Protein AF-A0A7C9DEI8-F1 (afdb_monomer)

Radius of gyration: 15.98 Å; Cα contacts (8 Å, |Δi|>4): 238; chains: 1; bounding box: 43×36×34 Å

Secondary structure (DSSP, 8-state):
--HHHHHHHHHHHHHTT----TTEEEEEEEE-TT--PPTTEEEEEETTEEE-EEEEEEESSP-SGGGEEEEEE---HHHHHHHTT--SEEEEPS-SSS-HHHHTTT--TTT-EEEEE--GGGTTT-HHHHHHHH--

Nearest PDB structures (foldseek):
  7w82-assembly1_A  TM=8.841E-01  e=2.804E-07  Zea mays
  7w84-assembly1_A  TM=8.803E-01  e=2.635E-07  Zea mays
  7w88-assembly1_A  TM=8.583E-01  e=2.184E-07  Zea mays
  8xme-assembly1_M  TM=7.821E-01  e=5.238E-07  Arabidopsis thaliana
  7eu1-assembly1_M  TM=8.486E-01  e=1.337E-06  Arabidopsis thaliana

Solvent-accessible surface area (backbone atoms only — not comparable to full-atom values): 7718 Å² total; per-residue (Å²): 122,66,69,66,50,53,55,52,49,53,51,50,35,49,74,67,39,48,71,87,60,73,68,53,47,75,21,40,40,35,68,36,88,79,62,74,48,47,75,67,31,29,36,37,30,38,85,94,42,70,44,70,46,68,29,40,38,35,40,82,88,51,93,49,83,69,18,55,42,82,34,32,28,42,79,55,73,74,52,54,75,72,51,63,87,64,57,36,36,32,29,39,28,73,42,70,99,63,51,68,45,45,59,31,67,65,39,61,68,87,70,40,56,31,42,38,30,56,48,70,74,49,79,80,80,31,64,69,62,55,53,54,40,76,78,95

pLDDT: mean 71.85, std 16.04, range [32.34, 91.62]

Sequence (136 aa):
HRLSMIAKDEFKYLKAGKLPVADSFYVMGTADPTHTLNPGEVCVILEHGQISGPVLVYRNPGIHPGDIHVVKATYVKALEDMVGNSKYAIFFPAKGPRSIADEIAGGDYDGDMYWVSKNAEQGYGCGCRFLACLYG

Structure (mmCIF, N/CA/C/O backbone):
data_AF-A0A7C9DEI8-F1
#
_entry.id   AF-A0A7C9DEI8-F1
#
loop_
_atom_site.group_PDB
_atom_site.id
_atom_site.type_symbol
_atom_site.label_atom_id
_atom_site.label_alt_id
_atom_site.label_comp_id
_atom_site.label_asym_id
_atom_site.label_entity_id
_atom_site.label_seq_id
_atom_site.pdbx_PDB_ins_code
_atom_site.Cartn_x
_atom_site.Cartn_y
_atom_site.Cartn_z
_atom_site.occupancy
_atom_site.B_iso_or_equiv
_atom_site.auth_seq_id
_atom_site.auth_comp_id
_atom_site.auth_asym_id
_atom_site.auth_atom_id
_atom_site.pdbx_PDB_model_num
ATOM 1 N N . HIS A 1 1 ? 22.021 -21.796 21.080 1.00 58.44 1 HIS A N 1
ATOM 2 C CA . HIS A 1 1 ? 22.547 -21.992 19.709 1.00 58.44 1 HIS A CA 1
ATOM 3 C C . HIS A 1 1 ? 21.688 -21.351 18.604 1.00 58.44 1 HIS A C 1
ATOM 5 O O . HIS A 1 1 ? 22.256 -20.902 17.623 1.00 58.44 1 HIS A O 1
ATOM 11 N N . ARG A 1 2 ? 20.346 -21.277 18.721 1.00 55.12 2 ARG A N 1
ATOM 12 C CA . ARG A 1 2 ? 19.476 -20.648 17.696 1.00 55.12 2 ARG A CA 1
ATOM 13 C C . ARG A 1 2 ? 19.438 -19.112 17.735 1.00 55.12 2 ARG A C 1
ATOM 15 O O . ARG A 1 2 ? 19.501 -18.485 16.688 1.00 55.12 2 ARG A O 1
ATOM 22 N N . LEU A 1 3 ? 19.434 -18.513 18.928 1.00 54.66 3 LEU A N 1
ATOM 23 C CA . LEU A 1 3 ? 19.406 -17.049 19.104 1.00 54.66 3 LEU A CA 1
ATOM 24 C C . LEU A 1 3 ? 20.626 -16.341 18.489 1.00 54.66 3 LEU A C 1
ATOM 26 O O . LEU A 1 3 ? 20.498 -15.281 17.891 1.00 54.66 3 LEU A O 1
ATOM 30 N N . SER A 1 4 ? 21.805 -16.963 18.561 1.00 63.84 4 SER A N 1
ATOM 31 C CA . SER A 1 4 ? 23.026 -16.432 17.949 1.00 63.84 4 SER A CA 1
ATOM 32 C C . SER A 1 4 ? 23.052 -16.554 16.423 1.00 63.84 4 SER A C 1
ATOM 34 O O . SER A 1 4 ? 23.848 -15.867 15.791 1.00 63.84 4 SER A O 1
ATOM 36 N N . MET A 1 5 ? 22.218 -17.414 15.823 1.00 61.62 5 MET A N 1
ATOM 37 C CA . MET A 1 5 ? 22.049 -17.473 14.366 1.00 61.62 5 MET A CA 1
ATOM 38 C C . MET A 1 5 ? 21.119 -16.358 13.887 1.00 61.62 5 MET A C 1
ATOM 40 O O . MET A 1 5 ? 21.499 -15.636 12.976 1.00 61.62 5 MET A O 1
ATOM 44 N N . ILE A 1 6 ? 19.996 -16.131 14.583 1.00 64.81 6 ILE A N 1
ATOM 45 C CA . ILE A 1 6 ? 19.065 -15.025 14.291 1.00 64.81 6 ILE A CA 1
ATOM 46 C C . ILE A 1 6 ? 19.796 -13.679 14.357 1.00 64.81 6 ILE A C 1
ATOM 48 O O . ILE A 1 6 ? 19.791 -12.937 13.384 1.00 64.81 6 ILE A O 1
ATOM 52 N N . ALA A 1 7 ? 20.536 -13.418 15.440 1.00 64.88 7 ALA A N 1
ATOM 53 C CA . ALA A 1 7 ? 21.298 -12.177 15.586 1.00 64.88 7 ALA A CA 1
ATOM 54 C C . ALA A 1 7 ? 22.397 -12.015 14.517 1.00 64.88 7 ALA A C 1
ATOM 56 O O . ALA A 1 7 ? 22.675 -10.906 14.067 1.00 64.88 7 ALA A O 1
ATOM 57 N N . LYS A 1 8 ? 23.037 -13.112 14.082 1.00 66.12 8 LYS A N 1
ATOM 58 C CA . LYS A 1 8 ? 24.031 -13.070 12.995 1.00 66.12 8 LYS A CA 1
ATOM 59 C C . LYS A 1 8 ? 23.388 -12.770 11.649 1.00 66.12 8 LYS A C 1
ATOM 61 O O . LYS A 1 8 ? 24.002 -12.070 10.850 1.00 66.12 8 LYS A O 1
ATOM 66 N N . ASP A 1 9 ? 22.199 -13.298 11.393 1.00 62.75 9 ASP A N 1
ATOM 67 C CA . ASP A 1 9 ? 21.481 -13.051 10.150 1.00 62.75 9 ASP A CA 1
ATOM 68 C C . ASP A 1 9 ? 20.903 -11.633 10.127 1.00 62.75 9 ASP A C 1
ATOM 70 O O . ASP A 1 9 ? 21.152 -10.920 9.159 1.00 62.75 9 ASP A O 1
ATOM 74 N N . GLU A 1 10 ? 20.292 -11.150 11.213 1.00 58.69 10 GLU A N 1
ATOM 75 C CA . GLU A 1 10 ? 19.901 -9.737 11.365 1.00 58.69 10 GLU A CA 1
ATOM 76 C C . GLU A 1 10 ? 21.083 -8.796 11.119 1.00 58.69 10 GLU A C 1
ATOM 78 O O . GLU A 1 10 ? 20.978 -7.841 10.353 1.00 58.69 10 GLU A O 1
ATOM 83 N N . PHE A 1 11 ? 22.254 -9.103 11.680 1.00 59.12 11 PHE A N 1
ATOM 84 C CA . PHE A 1 11 ? 23.448 -8.287 11.480 1.00 59.12 11 PH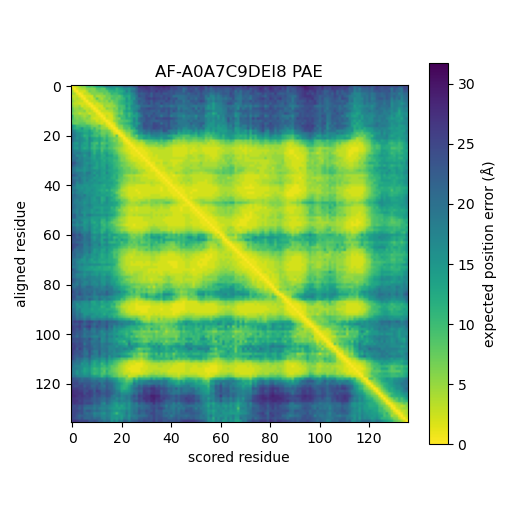E A CA 1
ATOM 85 C C . PHE A 1 11 ? 23.975 -8.323 10.037 1.00 59.12 11 PHE A C 1
ATOM 87 O O . PHE A 1 11 ? 24.551 -7.340 9.572 1.00 59.12 11 PHE A O 1
ATOM 94 N N . LYS A 1 12 ? 23.774 -9.425 9.299 1.00 58.97 12 LYS A N 1
ATOM 95 C CA . LYS A 1 12 ? 24.057 -9.475 7.853 1.00 58.97 12 LYS A CA 1
ATOM 96 C C . LYS A 1 12 ? 23.085 -8.600 7.065 1.00 58.97 12 LYS A C 1
ATOM 98 O O . LYS A 1 12 ? 23.535 -7.903 6.162 1.00 58.97 12 LYS A O 1
ATOM 103 N N . TYR A 1 13 ? 21.794 -8.609 7.405 1.00 54.78 13 TYR A N 1
ATOM 104 C CA . TYR A 1 13 ? 20.792 -7.746 6.770 1.00 54.78 13 TYR A CA 1
ATOM 105 C C . TYR A 1 13 ? 21.091 -6.265 7.023 1.00 54.78 13 TYR A C 1
ATOM 107 O O . TYR A 1 13 ? 21.139 -5.491 6.071 1.00 54.78 13 TYR A O 1
ATOM 115 N N . LEU A 1 14 ? 21.434 -5.901 8.262 1.00 56.62 14 LEU A N 1
ATOM 116 C CA . LEU A 1 14 ? 21.863 -4.545 8.618 1.00 56.62 14 LEU A CA 1
ATOM 117 C C . LEU A 1 14 ? 23.121 -4.114 7.852 1.00 56.62 14 LEU A C 1
ATOM 119 O O . LEU A 1 14 ? 23.175 -3.005 7.331 1.00 56.62 14 LEU A O 1
ATOM 123 N N . LYS A 1 15 ? 24.120 -4.999 7.728 1.00 53.91 15 LYS A N 1
ATOM 124 C CA . LYS A 1 15 ? 25.326 -4.742 6.919 1.00 53.91 15 LYS A CA 1
ATOM 125 C C . LYS A 1 15 ? 25.045 -4.594 5.424 1.00 53.91 15 LYS A C 1
ATOM 127 O O . LYS A 1 15 ? 25.845 -3.977 4.734 1.00 53.91 15 LYS A O 1
ATOM 132 N N . ALA A 1 16 ? 23.947 -5.165 4.940 1.00 55.62 16 ALA A N 1
ATOM 133 C CA . ALA A 1 16 ? 23.489 -5.058 3.560 1.00 55.62 16 ALA A CA 1
ATOM 134 C C . ALA A 1 16 ? 22.491 -3.900 3.350 1.00 55.62 16 ALA A C 1
ATOM 136 O O . ALA A 1 16 ? 21.764 -3.918 2.362 1.00 55.62 16 ALA A O 1
ATOM 137 N N . GLY A 1 17 ? 22.388 -2.955 4.298 1.00 48.00 17 GLY A N 1
ATOM 138 C CA . GLY A 1 17 ? 21.479 -1.801 4.214 1.00 48.00 17 GLY A CA 1
ATOM 139 C C . GLY A 1 17 ? 19.998 -2.130 4.447 1.00 48.00 17 GLY A C 1
ATOM 140 O O . GLY A 1 17 ? 19.145 -1.249 4.397 1.00 48.00 17 GLY A O 1
ATOM 141 N N . LYS A 1 18 ? 19.662 -3.391 4.744 1.00 53.56 18 LYS A N 1
ATOM 142 C CA . LYS A 1 18 ? 18.283 -3.856 4.930 1.00 53.56 18 LYS A CA 1
ATOM 143 C C . LYS A 1 18 ? 17.871 -3.667 6.384 1.00 53.56 18 LYS A C 1
ATOM 145 O O . LYS A 1 18 ? 18.085 -4.546 7.221 1.00 53.56 18 LYS A O 1
ATOM 150 N N . LEU A 1 19 ? 17.295 -2.506 6.685 1.00 57.44 19 LEU A N 1
ATOM 151 C CA . LEU A 1 19 ? 16.743 -2.213 8.003 1.00 57.44 19 LEU A CA 1
ATOM 152 C C . LEU A 1 19 ? 15.390 -2.932 8.171 1.00 57.44 19 LEU A C 1
ATOM 154 O O . LEU A 1 19 ? 14.474 -2.673 7.388 1.00 57.44 19 LEU A O 1
ATOM 158 N N . PRO A 1 20 ? 15.225 -3.820 9.168 1.00 56.38 20 PRO A N 1
ATOM 159 C CA . PRO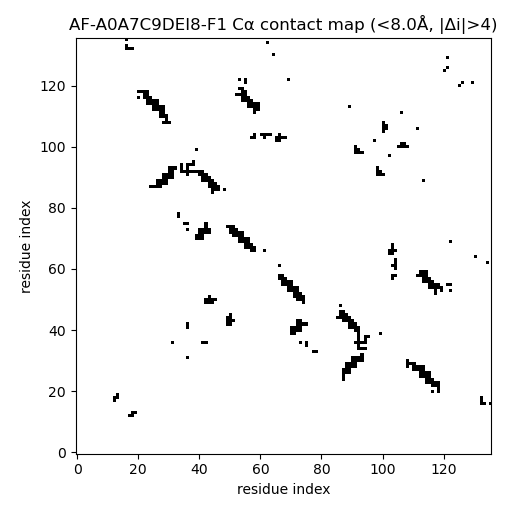 A 1 20 ? 13.926 -4.402 9.465 1.00 56.38 20 PRO A CA 1
ATOM 160 C C . PRO A 1 20 ? 13.013 -3.310 10.028 1.00 56.38 20 PRO A C 1
ATOM 162 O O . PRO A 1 20 ? 13.212 -2.806 11.132 1.00 56.38 20 PRO A O 1
ATOM 165 N N . VAL A 1 21 ? 12.017 -2.921 9.241 1.00 64.56 21 VAL A N 1
ATOM 166 C CA . VAL A 1 21 ? 11.010 -1.941 9.642 1.00 64.56 21 VAL A CA 1
ATOM 167 C C . VAL A 1 21 ? 9.820 -2.723 10.169 1.00 64.56 21 VAL A C 1
ATOM 169 O O . VAL A 1 21 ? 9.151 -3.428 9.408 1.00 64.56 21 VAL A O 1
ATOM 172 N N . ALA A 1 22 ? 9.585 -2.623 11.477 1.00 62.38 22 ALA A N 1
ATOM 173 C CA . ALA A 1 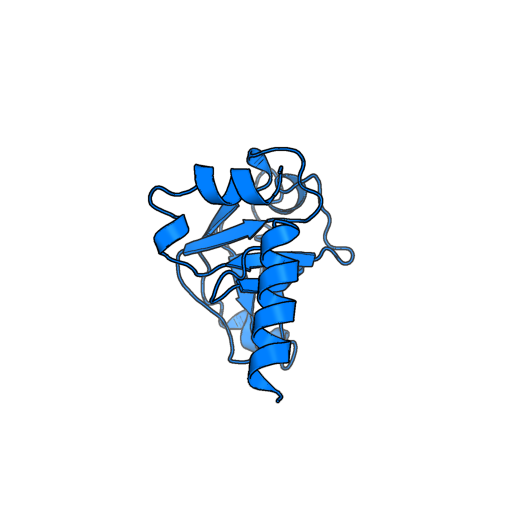22 ? 8.401 -3.197 12.101 1.00 62.38 22 ALA A CA 1
ATOM 174 C C . ALA A 1 22 ? 7.130 -2.655 11.422 1.00 62.38 22 ALA A C 1
ATOM 176 O O . ALA A 1 22 ? 7.095 -1.490 11.014 1.00 62.38 22 ALA A O 1
ATOM 177 N N . ASP A 1 23 ? 6.118 -3.517 11.293 1.00 74.62 23 ASP A N 1
ATOM 178 C CA . ASP A 1 23 ? 4.833 -3.237 10.638 1.00 74.62 23 ASP A CA 1
ATOM 179 C C . ASP A 1 23 ? 4.942 -2.802 9.168 1.00 74.62 23 ASP A C 1
ATOM 181 O O . ASP A 1 23 ? 4.220 -1.909 8.706 1.00 74.62 23 ASP A O 1
ATOM 185 N N . SER A 1 24 ? 5.842 -3.460 8.429 1.00 79.88 24 SER A N 1
ATOM 186 C CA . SER A 1 24 ? 5.938 -3.338 6.978 1.00 79.88 24 SER A CA 1
ATOM 187 C C . SER A 1 24 ? 5.648 -4.645 6.243 1.00 79.88 24 SER A C 1
ATOM 189 O O . SER A 1 24 ? 5.971 -5.734 6.720 1.00 79.88 24 SER A O 1
ATOM 191 N N . PHE A 1 25 ? 5.015 -4.534 5.077 1.00 85.12 25 PHE A N 1
ATOM 192 C CA . PHE A 1 25 ? 4.484 -5.657 4.311 1.00 85.12 25 PHE A CA 1
ATOM 193 C C . PHE A 1 25 ? 4.703 -5.429 2.820 1.00 85.12 25 PHE A C 1
ATOM 195 O O . PHE A 1 25 ? 4.601 -4.304 2.345 1.00 85.12 25 PHE A O 1
ATOM 202 N N . TYR A 1 26 ? 4.954 -6.503 2.076 1.00 86.12 26 TYR A N 1
ATOM 203 C CA . TYR A 1 26 ? 4.826 -6.480 0.622 1.00 86.12 26 TYR A CA 1
ATOM 204 C C . TYR A 1 26 ? 3.424 -6.949 0.251 1.00 86.12 26 TYR A C 1
ATOM 206 O O . TYR A 1 26 ? 2.986 -8.008 0.700 1.00 86.12 26 TYR A O 1
ATOM 214 N N . VAL A 1 27 ? 2.726 -6.150 -0.545 1.00 88.56 27 VAL A N 1
ATOM 215 C CA . VAL A 1 27 ? 1.352 -6.401 -0.984 1.00 88.56 27 VAL A CA 1
ATOM 216 C C . VAL A 1 27 ? 1.249 -6.202 -2.489 1.00 88.56 27 VAL A C 1
ATOM 218 O O . VAL A 1 27 ? 1.959 -5.377 -3.061 1.00 88.56 27 VAL A O 1
ATOM 221 N N . MET A 1 28 ? 0.372 -6.964 -3.133 1.00 89.38 28 MET A N 1
ATOM 222 C CA . MET A 1 28 ? 0.139 -6.840 -4.570 1.00 89.38 28 MET A CA 1
ATOM 223 C C . MET A 1 28 ? -0.763 -5.640 -4.854 1.00 89.38 28 MET A C 1
ATOM 225 O O . MET A 1 28 ? -1.802 -5.478 -4.207 1.00 89.38 28 MET A O 1
ATOM 229 N N . GLY A 1 29 ? -0.360 -4.794 -5.795 1.00 88.50 29 GLY A N 1
ATOM 230 C CA . GLY A 1 29 ? -1.126 -3.631 -6.212 1.00 88.50 29 GLY A CA 1
ATOM 231 C C . GLY A 1 29 ? -2.181 -3.971 -7.246 1.00 88.50 29 GLY A C 1
ATOM 232 O O . GLY A 1 29 ? -1.936 -4.705 -8.197 1.00 88.50 29 GLY A O 1
ATOM 233 N N . THR A 1 30 ? -3.367 -3.406 -7.074 1.00 87.50 30 THR A N 1
ATOM 234 C CA . THR A 1 30 ? -4.444 -3.505 -8.054 1.00 87.50 30 THR A CA 1
ATOM 235 C C . THR A 1 30 ? -5.301 -2.241 -8.038 1.00 87.50 30 THR A C 1
ATOM 237 O O . THR A 1 30 ? -5.238 -1.437 -7.104 1.00 87.50 30 THR A O 1
ATOM 240 N N . ALA A 1 31 ? -6.095 -2.032 -9.082 1.00 86.94 31 ALA A N 1
ATOM 241 C CA . ALA A 1 31 ? -7.051 -0.933 -9.123 1.00 86.94 31 ALA A CA 1
ATOM 242 C C . ALA A 1 31 ? -8.281 -1.266 -8.265 1.00 86.94 31 ALA A C 1
ATOM 244 O O . ALA A 1 31 ? -8.711 -2.414 -8.216 1.00 86.94 31 ALA A O 1
ATOM 245 N N . ASP A 1 32 ? -8.875 -0.265 -7.614 1.00 87.12 32 ASP A N 1
ATOM 246 C CA . ASP A 1 32 ? -10.147 -0.406 -6.902 1.00 87.12 32 ASP A CA 1
ATOM 247 C C . ASP A 1 32 ? -11.313 -0.662 -7.878 1.00 87.12 32 ASP A C 1
ATOM 249 O O . ASP A 1 32 ? -11.728 0.273 -8.573 1.00 87.12 32 ASP A O 1
ATOM 253 N N . PRO A 1 33 ? -11.901 -1.877 -7.908 1.00 85.06 33 PRO A N 1
ATOM 254 C CA . PRO A 1 33 ? -13.051 -2.180 -8.760 1.00 85.06 33 PRO A CA 1
ATOM 255 C C . PRO A 1 33 ? -14.342 -1.493 -8.297 1.00 85.06 33 PRO A C 1
ATOM 257 O O . PRO A 1 33 ? -15.297 -1.388 -9.063 1.00 85.06 33 PRO A O 1
ATOM 260 N N . THR A 1 34 ? -14.412 -1.046 -7.040 1.00 85.31 34 THR A N 1
ATOM 261 C CA . THR A 1 34 ? -15.628 -0.444 -6.474 1.00 85.31 34 THR A CA 1
ATOM 262 C C . THR A 1 34 ? -15.754 1.037 -6.810 1.00 85.31 34 THR A C 1
ATOM 264 O O . THR A 1 34 ? -16.825 1.618 -6.631 1.00 85.31 34 THR A O 1
ATOM 267 N N . HIS A 1 35 ? -14.670 1.655 -7.291 1.00 84.44 35 HIS A N 1
ATOM 268 C CA . HIS A 1 35 ? -14.564 3.094 -7.520 1.00 84.44 35 HIS A CA 1
ATOM 269 C C . HIS A 1 35 ? -15.016 3.920 -6.301 1.00 84.44 35 HIS A C 1
ATOM 271 O O . HIS A 1 35 ? -15.618 4.990 -6.449 1.00 84.44 35 HIS A O 1
ATOM 277 N N . THR A 1 36 ? -14.756 3.446 -5.084 1.00 86.81 36 THR A N 1
ATOM 278 C CA . THR A 1 36 ? -15.145 4.148 -3.851 1.00 86.81 36 THR A CA 1
ATOM 279 C C . THR A 1 36 ? -14.020 5.018 -3.314 1.00 86.81 36 THR A C 1
ATOM 281 O O . THR A 1 36 ? -14.303 6.084 -2.765 1.00 86.81 36 THR A O 1
ATOM 284 N N . LEU A 1 37 ? -12.764 4.630 -3.544 1.00 88.25 37 LEU A N 1
ATOM 285 C CA . LEU A 1 37 ? -11.597 5.364 -3.062 1.00 88.25 37 LEU A CA 1
ATOM 286 C C . LEU A 1 37 ? -11.444 6.726 -3.758 1.00 88.25 37 LEU A C 1
ATOM 288 O O . LEU A 1 37 ? -11.672 6.864 -4.966 1.00 88.25 37 LEU A O 1
ATOM 292 N N . ASN A 1 38 ? -11.056 7.742 -2.985 1.00 88.12 38 ASN A N 1
ATOM 293 C CA . ASN A 1 38 ? -10.740 9.080 -3.487 1.00 88.12 38 ASN A CA 1
ATOM 294 C C . ASN A 1 38 ? -9.240 9.216 -3.802 1.00 88.12 38 ASN A C 1
ATOM 296 O O . ASN A 1 38 ? -8.436 8.430 -3.299 1.00 88.12 38 ASN A O 1
ATOM 300 N N . PRO A 1 39 ? -8.827 10.230 -4.587 1.00 84.75 39 PRO A N 1
ATOM 301 C CA . PRO A 1 39 ? -7.409 10.514 -4.793 1.00 84.75 39 PRO A CA 1
ATOM 302 C C . PRO A 1 39 ? -6.663 10.681 -3.458 1.00 84.75 39 PRO A C 1
ATOM 304 O O . PRO A 1 39 ? -7.104 11.430 -2.586 1.00 84.75 39 PRO A O 1
ATOM 307 N N . GLY A 1 40 ? -5.539 9.976 -3.297 1.00 83.88 40 GLY A N 1
ATOM 308 C CA . GLY A 1 40 ? -4.745 9.953 -2.057 1.00 83.88 40 GLY A CA 1
ATOM 309 C C . GLY A 1 40 ? -5.225 8.959 -0.988 1.00 83.88 40 GLY A C 1
ATOM 310 O O . GLY A 1 40 ? -4.566 8.812 0.047 1.00 83.88 40 GLY A O 1
ATOM 311 N N . GLU A 1 41 ? -6.333 8.254 -1.230 1.00 89.81 41 GLU A N 1
ATOM 312 C CA . GLU A 1 41 ? -6.813 7.156 -0.390 1.00 89.81 41 GLU A CA 1
ATOM 313 C C . GLU A 1 41 ? -6.537 5.807 -1.056 1.00 89.81 41 GLU A C 1
ATOM 315 O O . GLU A 1 41 ? -6.741 5.639 -2.255 1.00 89.81 41 GLU A O 1
ATOM 320 N N . VAL A 1 42 ? -6.101 4.835 -0.262 1.00 91.50 42 VAL A N 1
ATOM 321 C CA . VAL A 1 42 ? -5.869 3.448 -0.683 1.00 91.50 42 VAL A CA 1
ATOM 322 C C . VAL A 1 42 ? -6.612 2.505 0.253 1.00 91.50 42 VAL A C 1
ATOM 324 O O . VAL A 1 42 ? -6.833 2.836 1.416 1.00 91.50 42 VAL A O 1
ATOM 327 N N . CYS A 1 43 ? -6.971 1.313 -0.207 1.00 91.62 43 CYS A N 1
ATOM 328 C CA . CYS A 1 43 ? -7.428 0.247 0.684 1.00 91.62 43 CYS A CA 1
ATOM 329 C C . CYS A 1 43 ? -6.335 -0.813 0.769 1.00 91.62 43 CYS A C 1
ATOM 331 O O . CYS A 1 43 ? -5.920 -1.349 -0.251 1.00 91.62 43 CYS A O 1
ATOM 333 N N . VAL A 1 44 ? -5.843 -1.108 1.971 1.00 90.88 44 VAL A N 1
ATOM 334 C CA . VAL A 1 44 ? -4.802 -2.123 2.178 1.00 90.88 44 VAL A CA 1
ATOM 335 C C . VAL A 1 44 ? -5.394 -3.262 2.989 1.00 90.88 44 VAL A C 1
ATOM 337 O O . VAL A 1 44 ? -5.866 -3.046 4.106 1.00 90.88 44 VAL A O 1
ATOM 340 N N . ILE A 1 45 ? -5.338 -4.467 2.431 1.00 89.81 45 ILE A N 1
ATOM 341 C CA . ILE A 1 45 ? -5.864 -5.699 3.015 1.00 89.81 45 ILE A CA 1
ATOM 342 C C . ILE A 1 45 ? -4.690 -6.597 3.390 1.00 89.81 45 ILE A C 1
ATOM 344 O O . ILE A 1 45 ? -3.933 -7.058 2.534 1.00 89.81 45 ILE A O 1
ATOM 348 N N . LEU A 1 46 ? -4.538 -6.846 4.686 1.00 88.19 46 LEU A N 1
ATOM 349 C CA . LEU A 1 46 ? -3.538 -7.753 5.242 1.00 88.19 46 LEU A CA 1
ATOM 350 C C . LEU A 1 46 ? -4.204 -9.056 5.697 1.00 88.19 46 LEU A C 1
ATOM 352 O O . LEU A 1 46 ? -5.407 -9.253 5.550 1.00 88.19 46 LEU A O 1
ATOM 356 N N . GLU A 1 47 ? -3.418 -9.957 6.285 1.00 81.62 47 GLU A N 1
ATOM 357 C CA . GLU A 1 47 ? -3.915 -11.242 6.785 1.00 81.62 47 GLU A CA 1
ATOM 358 C C . GLU A 1 47 ? -5.073 -11.120 7.791 1.00 81.62 47 GLU A C 1
ATOM 360 O O . GLU A 1 47 ? -5.990 -11.938 7.767 1.00 81.62 47 GLU A O 1
ATOM 365 N N . HIS A 1 48 ? -5.036 -10.102 8.651 1.00 81.88 48 HIS A N 1
ATOM 366 C CA . HIS A 1 48 ? -6.023 -9.889 9.714 1.00 81.88 48 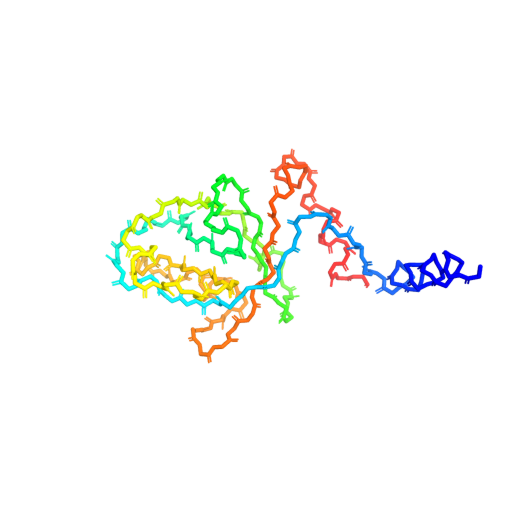HIS A CA 1
ATOM 367 C C . HIS A 1 48 ? -7.117 -8.882 9.319 1.00 81.88 48 HIS A C 1
ATOM 369 O O . HIS A 1 48 ? -7.831 -8.383 10.186 1.00 81.88 48 HIS A O 1
ATOM 375 N N . GLY A 1 49 ? -7.233 -8.567 8.025 1.00 85.94 49 GLY A N 1
ATOM 376 C CA . GLY A 1 49 ? -8.214 -7.629 7.486 1.00 85.94 49 GLY A CA 1
ATOM 377 C C . GLY A 1 49 ? -7.608 -6.305 7.024 1.00 85.94 49 GLY A C 1
ATOM 378 O O . GLY A 1 49 ? -6.396 -6.170 6.826 1.00 85.94 49 GLY A O 1
ATOM 379 N N . GLN A 1 50 ? -8.484 -5.326 6.809 1.00 89.88 50 GLN A N 1
ATOM 380 C CA . GLN A 1 50 ? -8.096 -4.023 6.284 1.00 89.88 50 GLN A CA 1
ATOM 381 C C . GLN A 1 50 ? -7.436 -3.157 7.358 1.00 89.88 50 GLN A C 1
ATOM 383 O O . GLN A 1 50 ? -7.869 -3.128 8.512 1.00 89.88 50 GLN A O 1
ATOM 388 N N . ILE A 1 51 ? -6.414 -2.401 6.967 1.00 88.94 51 ILE A N 1
ATOM 389 C CA . ILE A 1 51 ? -5.794 -1.402 7.841 1.00 88.94 51 ILE A CA 1
ATOM 390 C C . ILE A 1 51 ? -6.333 -0.004 7.546 1.00 88.94 51 ILE A C 1
ATOM 392 O O . ILE A 1 51 ? -6.859 0.282 6.473 1.00 88.94 51 ILE A O 1
ATOM 396 N N . SER A 1 52 ? -6.208 0.891 8.522 1.00 89.88 52 SER A N 1
ATOM 397 C CA . SER A 1 52 ? -6.605 2.291 8.383 1.00 89.88 52 SER A CA 1
ATOM 398 C C . SER A 1 52 ? -5.559 3.221 8.984 1.00 89.88 52 SER A C 1
ATOM 400 O O . SER A 1 52 ? -4.844 2.844 9.918 1.00 89.88 52 SER A O 1
ATOM 402 N N . GLY A 1 53 ? -5.502 4.442 8.457 1.00 88.38 53 GLY A N 1
ATOM 403 C CA . GLY A 1 53 ? -4.563 5.482 8.876 1.00 88.38 53 GLY A CA 1
ATOM 404 C C . GLY A 1 53 ? -3.506 5.804 7.816 1.00 88.38 53 GLY A C 1
ATOM 405 O O . GLY A 1 53 ? -3.550 5.260 6.716 1.00 88.38 53 GLY A O 1
ATOM 406 N N . PRO A 1 54 ? -2.574 6.720 8.109 1.00 86.50 54 PRO A N 1
ATOM 407 C CA . PRO A 1 54 ? -1.496 7.055 7.186 1.00 86.50 54 PRO A CA 1
ATOM 408 C C . PRO A 1 54 ? -0.556 5.859 7.003 1.00 86.50 54 PRO A C 1
ATOM 410 O O . PRO A 1 54 ? -0.156 5.220 7.978 1.00 86.50 54 PRO A O 1
ATOM 413 N N . VAL A 1 55 ? -0.201 5.571 5.755 1.00 87.44 55 VAL A N 1
A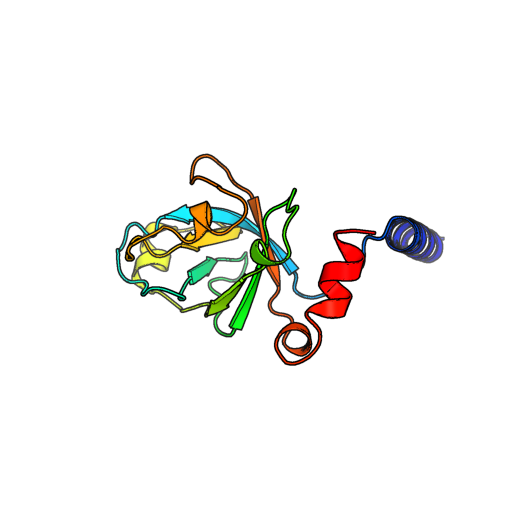TOM 414 C CA . VAL A 1 55 ? 0.741 4.516 5.380 1.00 87.44 55 VAL A CA 1
ATOM 415 C C . VAL A 1 55 ? 1.738 5.043 4.355 1.00 87.44 55 VAL A C 1
ATOM 417 O O . VAL A 1 55 ? 1.413 5.891 3.521 1.00 87.44 55 VAL A O 1
ATOM 420 N N . LEU A 1 56 ? 2.963 4.540 4.430 1.00 87.00 56 LEU A N 1
ATOM 421 C CA . LEU A 1 56 ? 4.010 4.790 3.448 1.00 87.00 56 LEU A CA 1
ATOM 422 C C . LEU A 1 56 ? 3.959 3.687 2.392 1.00 87.00 56 LEU A C 1
ATOM 424 O O . LEU A 1 56 ? 3.935 2.515 2.760 1.00 87.00 56 LEU A O 1
ATOM 428 N N . VAL A 1 57 ? 3.953 4.052 1.114 1.00 86.12 57 VAL A N 1
ATOM 429 C CA . VAL A 1 57 ? 3.924 3.123 -0.021 1.00 86.12 57 VAL A CA 1
ATOM 430 C C . VAL A 1 57 ? 5.130 3.383 -0.912 1.00 86.12 57 VAL A C 1
ATOM 432 O O . VAL A 1 57 ? 5.468 4.531 -1.198 1.00 86.12 57 VAL A O 1
ATOM 435 N N . TYR A 1 58 ? 5.781 2.305 -1.332 1.00 83.38 58 TYR A N 1
ATOM 436 C CA . TYR A 1 58 ? 6.979 2.322 -2.162 1.00 83.38 58 TYR A CA 1
ATOM 437 C C . TYR A 1 58 ? 6.995 1.105 -3.092 1.00 83.38 58 TYR A C 1
ATOM 439 O O . TYR A 1 58 ? 6.545 0.029 -2.700 1.00 83.38 58 TYR A O 1
ATOM 447 N N . ARG A 1 59 ? 7.554 1.239 -4.297 1.00 81.44 59 ARG A N 1
ATOM 448 C CA . ARG A 1 59 ? 7.808 0.120 -5.221 1.00 81.44 59 ARG A CA 1
ATOM 449 C C . ARG A 1 59 ? 9.304 -0.003 -5.484 1.00 81.44 59 ARG A C 1
ATOM 451 O O . ARG A 1 59 ? 9.977 0.989 -5.740 1.00 81.44 59 ARG A O 1
ATOM 458 N N . ASN A 1 60 ? 9.817 -1.229 -5.436 1.00 72.62 60 ASN A N 1
ATOM 459 C CA . ASN A 1 60 ? 11.209 -1.535 -5.759 1.00 72.62 60 ASN A CA 1
ATOM 460 C C . ASN A 1 60 ? 11.318 -2.046 -7.210 1.00 72.62 60 ASN A C 1
ATOM 462 O O . ASN A 1 60 ? 10.552 -2.948 -7.552 1.00 72.62 60 ASN A O 1
ATOM 466 N N . PRO A 1 61 ? 12.288 -1.593 -8.027 1.00 67.62 61 PRO A N 1
ATOM 467 C CA . PRO A 1 61 ? 13.332 -0.607 -7.734 1.00 67.62 61 PRO A CA 1
ATOM 468 C C . PRO A 1 61 ? 12.849 0.836 -7.940 1.00 67.62 61 PRO A C 1
ATOM 470 O O . PRO A 1 61 ? 12.548 1.239 -9.057 1.00 67.62 61 PRO A O 1
ATOM 473 N N . GLY A 1 62 ? 12.822 1.627 -6.868 1.00 62.34 62 GLY A N 1
ATOM 474 C CA . GLY A 1 62 ? 12.619 3.076 -6.958 1.00 62.34 62 GLY A CA 1
ATOM 475 C C . GLY A 1 62 ? 13.956 3.801 -7.090 1.00 62.34 62 GLY A C 1
ATOM 476 O O . GLY A 1 62 ? 14.897 3.475 -6.363 1.00 62.34 62 GLY A O 1
ATOM 477 N N . ILE A 1 63 ? 14.037 4.748 -8.026 1.00 64.50 63 ILE A N 1
ATOM 478 C CA . ILE A 1 63 ? 15.248 5.536 -8.337 1.00 64.50 63 ILE A CA 1
ATOM 479 C C . ILE A 1 63 ? 15.072 7.009 -7.926 1.00 64.50 63 ILE A C 1
ATOM 481 O O . ILE A 1 63 ? 16.053 7.735 -7.723 1.00 64.50 63 ILE A O 1
ATOM 485 N N . HIS A 1 64 ? 13.830 7.459 -7.740 1.00 66.31 64 HIS A N 1
ATOM 486 C CA . HIS A 1 64 ? 13.536 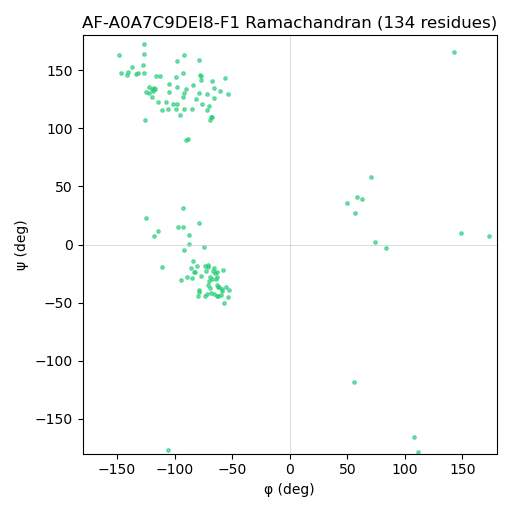8.805 -7.286 1.00 66.31 64 HIS A CA 1
ATOM 487 C C . HIS A 1 64 ? 12.912 8.851 -5.887 1.00 66.31 64 HIS A C 1
ATOM 489 O O . HIS A 1 64 ? 12.080 8.020 -5.530 1.00 66.31 64 HIS A O 1
ATOM 495 N N . PRO A 1 65 ? 13.232 9.886 -5.084 1.00 62.53 65 PRO A N 1
ATOM 496 C CA . PRO A 1 65 ? 12.523 10.141 -3.833 1.00 62.53 65 PRO A CA 1
ATOM 497 C C . PRO A 1 65 ? 11.018 10.348 -4.005 1.00 62.53 65 PRO A C 1
ATOM 499 O O . PRO A 1 65 ? 10.268 10.168 -3.051 1.00 62.53 65 PRO A O 1
ATOM 502 N N . GLY A 1 66 ? 10.597 10.718 -5.219 1.00 68.00 66 GLY A N 1
ATOM 503 C CA . GLY A 1 66 ? 9.195 10.785 -5.611 1.00 68.00 66 GLY A CA 1
ATOM 504 C C . GLY A 1 66 ? 8.496 9.427 -5.642 1.00 68.00 66 GLY A C 1
ATOM 505 O O . GLY A 1 66 ? 7.293 9.411 -5.485 1.00 68.00 66 GLY A O 1
ATOM 506 N N . ASP A 1 67 ? 9.216 8.303 -5.732 1.00 71.38 67 ASP A N 1
ATOM 507 C CA . ASP A 1 67 ? 8.622 6.955 -5.757 1.00 71.38 67 ASP A CA 1
ATOM 508 C C . ASP A 1 67 ? 8.109 6.504 -4.372 1.00 71.38 67 ASP A C 1
ATOM 510 O O . ASP A 1 67 ? 7.583 5.400 -4.213 1.00 71.38 67 ASP A O 1
ATOM 514 N N . ILE A 1 68 ? 8.289 7.338 -3.342 1.00 77.56 68 ILE A N 1
ATOM 515 C CA . ILE A 1 68 ? 7.799 7.111 -1.984 1.00 77.56 68 ILE A CA 1
ATOM 516 C C . ILE A 1 68 ? 6.606 8.030 -1.741 1.00 77.56 68 ILE A C 1
ATOM 518 O O . ILE A 1 68 ? 6.742 9.252 -1.687 1.00 77.56 68 ILE A O 1
ATOM 522 N N . HIS A 1 69 ? 5.441 7.435 -1.509 1.00 81.06 69 HIS A N 1
ATOM 523 C CA . HIS A 1 69 ? 4.202 8.170 -1.294 1.00 81.06 69 HIS A CA 1
ATOM 524 C C . HIS A 1 69 ? 3.645 7.914 0.104 1.00 81.06 69 HIS A C 1
ATOM 526 O O . HIS A 1 69 ? 3.532 6.774 0.553 1.00 81.06 69 HIS A O 1
ATOM 532 N N . VAL A 1 70 ? 3.248 8.987 0.789 1.00 84.50 70 VAL A N 1
ATOM 533 C CA . VAL A 1 70 ? 2.414 8.894 1.991 1.00 84.50 70 VAL A CA 1
ATOM 534 C C . VAL A 1 70 ? 0.963 8.986 1.547 1.00 84.50 70 VAL A C 1
ATOM 536 O O . VAL A 1 70 ? 0.536 10.010 1.015 1.00 84.50 70 VAL A O 1
ATOM 539 N N . VAL A 1 71 ? 0.206 7.919 1.771 1.00 88.19 71 VAL A N 1
ATOM 540 C CA . VAL A 1 71 ? -1.216 7.830 1.421 1.00 88.19 71 VAL A CA 1
ATOM 541 C C . VAL A 1 71 ? -2.027 7.432 2.642 1.00 88.19 71 VAL A C 1
ATOM 543 O O . VAL A 1 71 ? -1.497 6.974 3.657 1.00 88.19 71 VAL A O 1
ATOM 546 N N . LYS A 1 72 ? -3.339 7.622 2.570 1.00 90.44 72 LYS A N 1
ATOM 547 C CA . LYS A 1 72 ? -4.242 7.252 3.655 1.00 90.44 72 LYS A CA 1
ATOM 548 C C . LYS A 1 72 ? -4.880 5.901 3.357 1.00 90.44 72 LYS A C 1
ATOM 550 O O . LYS A 1 72 ? -5.641 5.777 2.404 1.00 90.44 72 LYS A O 1
ATOM 555 N N . ALA A 1 73 ? -4.609 4.910 4.197 1.00 91.44 73 ALA A N 1
ATOM 556 C CA . ALA A 1 73 ? -5.365 3.671 4.209 1.00 91.44 73 ALA A CA 1
ATOM 557 C C . ALA A 1 73 ? -6.779 3.943 4.749 1.00 91.44 73 ALA A C 1
ATOM 559 O O . ALA A 1 73 ? -6.947 4.397 5.889 1.00 91.44 73 ALA A O 1
ATOM 560 N N . THR A 1 74 ? -7.784 3.675 3.923 1.00 91.31 74 THR A N 1
ATOM 561 C CA . THR A 1 74 ? -9.203 3.856 4.225 1.00 91.31 74 THR A CA 1
ATOM 562 C C . THR A 1 74 ? -9.910 2.510 4.130 1.00 91.31 74 THR A C 1
ATOM 564 O O . THR A 1 74 ? -9.715 1.746 3.185 1.00 91.31 74 THR A O 1
ATOM 567 N N . TYR A 1 75 ? -10.738 2.224 5.133 1.00 90.38 75 TYR A N 1
ATOM 568 C CA . TYR A 1 75 ? -11.557 1.021 5.156 1.00 90.38 75 TYR A CA 1
ATOM 569 C C . TYR A 1 75 ? -12.703 1.126 4.139 1.00 90.38 75 TYR A C 1
ATOM 571 O O . TYR A 1 75 ? -13.457 2.103 4.142 1.00 90.38 75 TYR A O 1
ATOM 579 N N . VAL A 1 76 ? -12.862 0.101 3.304 1.00 88.56 76 VAL A N 1
ATOM 580 C CA . VAL A 1 76 ? -13.902 0.006 2.276 1.00 88.56 76 VAL A CA 1
ATOM 581 C C . VAL A 1 76 ? -14.664 -1.297 2.459 1.00 88.56 76 VAL A C 1
ATOM 583 O O . VAL A 1 76 ? -14.185 -2.374 2.106 1.00 88.56 76 VAL A O 1
ATOM 586 N N . LYS A 1 77 ? -15.898 -1.192 2.957 1.00 87.31 77 LYS A N 1
ATOM 587 C CA . LYS A 1 77 ? -16.754 -2.357 3.217 1.00 87.31 77 LYS A CA 1
ATOM 588 C C . LYS A 1 77 ? -17.019 -3.193 1.958 1.00 87.31 77 LYS A C 1
ATOM 590 O O . LYS A 1 77 ? -16.971 -4.410 2.009 1.00 87.31 77 LYS A O 1
ATOM 595 N N . ALA A 1 78 ? -17.239 -2.541 0.815 1.00 85.25 78 ALA A N 1
ATOM 596 C CA . ALA A 1 78 ? -17.522 -3.228 -0.447 1.00 85.25 78 ALA A CA 1
ATOM 597 C C . ALA A 1 78 ? -16.362 -4.123 -0.934 1.00 85.25 78 ALA A C 1
ATOM 599 O O . ALA A 1 78 ? -16.604 -5.120 -1.610 1.00 85.25 78 ALA A O 1
ATOM 600 N N . LEU A 1 79 ? -15.113 -3.792 -0.575 1.00 83.31 79 LEU A N 1
ATOM 601 C CA . LEU A 1 79 ? -13.945 -4.609 -0.912 1.00 83.31 79 LEU A CA 1
ATOM 602 C C . LEU A 1 79 ? -13.816 -5.840 -0.013 1.00 83.31 79 LEU A C 1
ATOM 604 O O . LEU A 1 79 ? -13.284 -6.848 -0.458 1.00 83.31 79 LEU A O 1
ATOM 608 N N . GLU A 1 80 ? -14.327 -5.801 1.217 1.00 80.69 80 GLU A N 1
ATOM 609 C CA . GLU A 1 80 ? -14.322 -6.973 2.101 1.00 80.69 80 GLU A CA 1
ATOM 610 C C . GLU A 1 80 ? -15.141 -8.125 1.500 1.00 80.69 80 GLU A C 1
ATOM 612 O O . GLU A 1 80 ? -14.659 -9.255 1.423 1.00 80.69 80 GLU A O 1
ATOM 617 N N . ASP A 1 81 ? -16.325 -7.810 0.966 1.00 77.50 81 ASP A N 1
ATOM 618 C CA . ASP A 1 81 ? -17.214 -8.790 0.337 1.00 77.50 81 ASP A CA 1
ATOM 619 C C . ASP A 1 81 ? -16.670 -9.305 -1.013 1.00 77.50 81 ASP A C 1
ATOM 621 O O . ASP A 1 81 ? -16.859 -10.473 -1.353 1.00 77.50 81 ASP A O 1
ATOM 625 N N . MET A 1 82 ? -15.984 -8.455 -1.793 1.00 72.69 82 MET A N 1
ATOM 626 C CA . MET A 1 82 ? -15.446 -8.825 -3.114 1.00 72.69 82 MET A CA 1
ATOM 627 C C . MET A 1 82 ? -14.147 -9.627 -3.043 1.00 72.69 82 MET A C 1
ATOM 629 O O . MET A 1 82 ? -13.931 -10.538 -3.840 1.00 72.69 82 MET A O 1
ATOM 633 N N . VAL A 1 83 ? -13.250 -9.250 -2.134 1.00 71.94 83 VAL A N 1
ATOM 634 C CA . VAL A 1 83 ? -11.878 -9.771 -2.091 1.00 71.94 83 VAL A CA 1
ATOM 635 C C . VAL A 1 83 ? -11.809 -11.082 -1.299 1.00 71.94 83 VAL A C 1
ATOM 637 O O . VAL A 1 83 ? -10.890 -11.886 -1.503 1.00 71.94 83 VAL A O 1
ATOM 640 N N . GLY A 1 84 ? -12.810 -11.344 -0.451 1.00 71.25 84 GLY A N 1
ATOM 641 C CA . GLY A 1 84 ? -12.978 -12.598 0.277 1.00 71.25 84 GLY A CA 1
ATOM 642 C C . GLY A 1 84 ? -11.747 -12.944 1.116 1.00 71.25 84 GLY A C 1
ATOM 643 O O . GLY A 1 84 ? -11.356 -12.196 2.005 1.00 71.25 84 GLY A O 1
ATOM 644 N N . ASN A 1 85 ? -11.110 -14.080 0.810 1.00 64.75 85 ASN A N 1
ATOM 645 C CA . ASN A 1 85 ? -9.915 -14.571 1.508 1.00 64.75 85 ASN A CA 1
ATOM 646 C C . ASN A 1 85 ? -8.588 -14.040 0.937 1.00 64.75 85 ASN A C 1
ATOM 648 O O . ASN A 1 85 ? -7.532 -14.553 1.321 1.00 64.75 85 ASN A O 1
ATOM 652 N N . SER A 1 86 ? -8.594 -13.084 0.002 1.00 65.56 86 SER A N 1
ATOM 653 C CA . SER A 1 86 ? -7.330 -12.599 -0.563 1.00 65.56 86 SER A CA 1
ATOM 654 C C . SER A 1 86 ? -6.597 -11.759 0.479 1.00 65.56 86 SER A C 1
ATOM 656 O O . SER A 1 86 ? -7.067 -10.711 0.918 1.00 65.56 86 SER A O 1
ATOM 658 N N . LYS A 1 87 ? -5.434 -12.257 0.890 1.00 79.44 87 LYS A N 1
ATOM 659 C CA . LYS A 1 87 ? -4.548 -11.626 1.866 1.00 79.44 87 LYS A CA 1
ATOM 660 C C . LYS A 1 87 ? -3.435 -10.901 1.110 1.00 79.44 87 LYS A C 1
ATOM 662 O O . LYS A 1 87 ? -2.949 -11.428 0.115 1.00 79.44 87 LYS A O 1
ATOM 667 N N . TYR A 1 88 ? -2.993 -9.754 1.624 1.00 85.88 88 TYR A N 1
ATOM 668 C CA . TYR A 1 88 ? -1.854 -8.978 1.109 1.00 85.88 88 TYR A CA 1
ATOM 669 C C . TYR A 1 88 ? -2.093 -8.283 -0.240 1.00 85.88 88 TYR A C 1
ATOM 671 O O . TYR A 1 88 ? -1.332 -8.463 -1.192 1.00 85.88 88 TYR A O 1
ATOM 679 N N . ALA A 1 89 ? -3.116 -7.430 -0.297 1.00 89.50 89 ALA A N 1
ATOM 680 C CA . ALA A 1 89 ? -3.417 -6.601 -1.464 1.00 89.50 89 ALA A CA 1
ATOM 681 C C . ALA A 1 89 ? -3.530 -5.114 -1.096 1.00 89.50 89 ALA A C 1
ATOM 683 O O . ALA A 1 89 ? -3.980 -4.770 -0.001 1.00 89.50 89 ALA A O 1
ATOM 684 N N . ILE A 1 90 ? -3.148 -4.234 -2.019 1.00 89.81 90 ILE A N 1
ATOM 685 C CA . ILE A 1 90 ? -3.418 -2.794 -1.968 1.00 89.81 90 ILE A CA 1
ATOM 686 C C . ILE A 1 90 ? -4.240 -2.386 -3.190 1.00 89.81 90 ILE A C 1
ATOM 688 O O . ILE A 1 90 ? -3.868 -2.657 -4.328 1.00 89.81 90 ILE A O 1
ATOM 692 N N . PHE A 1 91 ? -5.359 -1.718 -2.937 1.00 90.19 91 PHE A N 1
ATOM 693 C CA . PHE A 1 91 ? -6.250 -1.171 -3.948 1.00 90.19 91 PHE A CA 1
ATOM 694 C C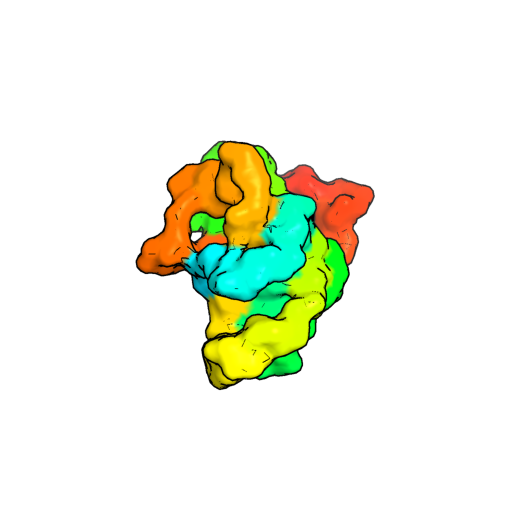 . PHE A 1 91 ? -6.001 0.324 -4.069 1.00 90.19 91 PHE A C 1
ATOM 696 O O . PHE A 1 91 ? -6.141 1.076 -3.096 1.00 90.19 91 PHE A O 1
ATOM 703 N N . PHE A 1 92 ? -5.633 0.746 -5.270 1.00 89.50 92 PHE A N 1
ATOM 704 C CA . PHE A 1 92 ? -5.417 2.141 -5.613 1.00 89.50 92 PHE A CA 1
ATOM 705 C C . PHE A 1 92 ? -6.695 2.763 -6.182 1.00 89.50 92 PHE A C 1
ATOM 707 O O . PHE A 1 92 ? -7.474 2.079 -6.851 1.00 89.50 92 PHE A O 1
ATOM 714 N N . PRO A 1 93 ? -6.931 4.064 -5.949 1.00 88.25 93 PRO A N 1
ATOM 715 C CA . PRO A 1 93 ? -8.124 4.725 -6.437 1.00 88.25 93 PRO A CA 1
ATOM 716 C C . PRO A 1 93 ? -8.097 4.762 -7.964 1.00 88.25 93 PRO A C 1
ATOM 718 O O . PRO A 1 93 ? -7.178 5.305 -8.571 1.00 88.25 93 PRO A O 1
ATOM 721 N N . ALA A 1 94 ? -9.161 4.267 -8.592 1.00 80.94 94 ALA A N 1
ATOM 722 C CA . ALA A 1 94 ? -9.379 4.394 -10.035 1.00 80.94 94 ALA A CA 1
ATOM 723 C C . ALA A 1 94 ? -9.910 5.792 -10.435 1.00 80.94 94 ALA A C 1
ATOM 725 O O . ALA A 1 94 ? -10.502 5.966 -11.500 1.00 80.94 94 ALA A O 1
ATOM 726 N N . LYS A 1 95 ? -9.756 6.791 -9.555 1.00 78.94 95 LYS A N 1
ATOM 727 C CA . LYS A 1 95 ? -10.184 8.181 -9.745 1.00 78.94 95 LYS A CA 1
ATOM 728 C C . LYS A 1 95 ? -8.971 9.097 -9.693 1.00 78.94 95 LYS A C 1
ATOM 730 O O . LYS A 1 95 ? -8.205 9.049 -8.736 1.00 78.94 95 LYS A O 1
ATOM 735 N N . GLY A 1 96 ? -8.868 9.996 -10.663 1.00 67.88 96 GLY A N 1
ATOM 736 C CA . GLY A 1 96 ? -7.825 11.016 -10.711 1.00 67.88 96 GLY A CA 1
ATOM 737 C C . GLY A 1 96 ? -7.344 11.270 -12.138 1.00 67.88 96 GLY A C 1
ATOM 738 O O . GLY A 1 96 ? -7.658 10.494 -13.038 1.00 67.88 96 GLY A O 1
ATOM 739 N N . PRO A 1 97 ? -6.604 12.368 -12.365 1.00 64.62 97 PRO A N 1
ATOM 740 C CA . PRO A 1 97 ? -6.025 12.673 -13.672 1.00 64.62 97 PRO A CA 1
ATOM 741 C C . PRO A 1 97 ? -4.835 11.763 -14.027 1.00 64.62 97 PRO A C 1
ATOM 743 O O . PRO A 1 97 ? -4.520 11.621 -15.204 1.00 64.62 97 PRO A O 1
ATOM 746 N N . ARG A 1 98 ? -4.175 11.165 -13.025 1.00 65.81 98 ARG A N 1
ATOM 747 C CA . ARG A 1 98 ? -3.103 10.167 -13.154 1.00 65.81 98 ARG A CA 1
ATOM 748 C C . ARG A 1 98 ? -3.273 9.092 -12.084 1.00 65.81 98 ARG A C 1
ATOM 750 O O . ARG A 1 98 ? -3.803 9.392 -11.012 1.00 65.81 98 ARG A O 1
ATOM 757 N N . SER A 1 99 ? -2.867 7.859 -12.382 1.00 70.12 99 SER A N 1
ATOM 758 C CA . SER A 1 99 ? -2.943 6.767 -11.413 1.00 70.12 99 SER A CA 1
ATOM 759 C C . SER A 1 99 ? -1.797 6.870 -10.400 1.00 70.12 99 SER A C 1
ATOM 761 O O . SER A 1 99 ? -0.695 7.300 -10.734 1.00 70.12 99 SER A O 1
ATOM 763 N N . ILE A 1 100 ? -2.046 6.474 -9.148 1.00 69.88 100 ILE A N 1
ATOM 764 C CA . ILE A 1 100 ? -0.992 6.443 -8.117 1.00 69.88 100 ILE A CA 1
ATOM 765 C C . ILE A 1 100 ? 0.101 5.426 -8.492 1.00 69.88 100 ILE A C 1
ATOM 767 O O . ILE A 1 100 ? 1.261 5.622 -8.148 1.00 69.88 100 ILE A O 1
ATOM 771 N N . ALA A 1 101 ? -0.250 4.364 -9.224 1.00 65.06 101 ALA A N 1
ATOM 772 C CA . ALA A 1 101 ? 0.722 3.388 -9.709 1.00 65.06 101 ALA A CA 1
ATOM 773 C C . ALA A 1 101 ? 1.698 4.003 -10.722 1.00 65.06 101 ALA A C 1
ATOM 775 O O . ALA A 1 101 ? 2.901 3.808 -10.574 1.00 65.06 101 ALA A O 1
ATOM 776 N N . ASP A 1 102 ? 1.209 4.831 -11.653 1.00 62.25 102 ASP A N 1
ATOM 777 C CA . ASP A 1 102 ? 2.070 5.564 -12.590 1.00 62.25 102 ASP A CA 1
ATOM 778 C C . ASP A 1 102 ? 3.010 6.534 -11.859 1.00 62.25 102 ASP A C 1
ATOM 780 O O . ASP A 1 102 ? 4.154 6.733 -12.269 1.00 62.25 102 ASP A O 1
ATOM 784 N N . GLU A 1 103 ? 2.535 7.167 -10.781 1.00 61.78 103 GLU A N 1
ATOM 785 C CA . GLU A 1 103 ? 3.355 8.083 -9.979 1.00 61.78 103 GLU A CA 1
ATOM 786 C C . GLU A 1 103 ? 4.443 7.345 -9.184 1.00 61.78 103 GLU A C 1
ATOM 788 O O . GLU A 1 103 ? 5.536 7.881 -9.012 1.00 61.78 103 GLU A O 1
ATOM 793 N N . ILE A 1 104 ? 4.185 6.098 -8.776 1.00 60.09 104 ILE A N 1
ATOM 794 C CA . ILE A 1 104 ? 5.144 5.248 -8.065 1.00 60.09 104 ILE A CA 1
ATOM 795 C C . ILE A 1 104 ? 5.968 4.440 -9.079 1.00 60.09 104 ILE A C 1
ATOM 797 O O . ILE A 1 104 ? 5.632 3.307 -9.436 1.00 60.09 104 ILE A O 1
ATOM 801 N N . ALA A 1 105 ? 7.093 5.011 -9.515 1.00 58.88 105 ALA A N 1
ATOM 802 C CA . ALA A 1 105 ? 8.047 4.371 -10.423 1.00 58.88 105 ALA A CA 1
ATOM 803 C C . ALA A 1 105 ? 7.447 3.890 -11.768 1.00 58.88 105 ALA A C 1
ATOM 805 O O . ALA A 1 105 ? 7.958 2.935 -12.357 1.00 58.88 105 ALA A O 1
ATOM 806 N N . GLY A 1 106 ? 6.368 4.517 -12.262 1.00 59.88 106 GLY A N 1
ATOM 807 C CA . GLY A 1 106 ? 5.736 4.146 -13.535 1.00 59.88 106 GLY A CA 1
ATOM 808 C C . GLY A 1 106 ? 5.168 2.726 -13.542 1.00 59.88 106 GLY A C 1
ATOM 809 O O . GLY A 1 106 ? 5.378 1.996 -14.509 1.00 59.88 106 GLY A O 1
ATOM 810 N N . GLY A 1 107 ? 4.570 2.295 -12.428 1.00 58.81 107 GLY A N 1
ATOM 811 C CA . GLY A 1 107 ? 3.994 0.959 -12.283 1.00 58.81 107 GLY A CA 1
ATOM 812 C C . GLY A 1 107 ? 2.630 0.798 -12.925 1.00 58.81 107 GLY A C 1
ATOM 813 O O . GLY A 1 107 ? 1.905 1.770 -13.130 1.00 58.81 107 GLY A O 1
ATOM 814 N N . ASP A 1 108 ? 2.280 -0.450 -13.197 1.00 67.88 108 ASP A N 1
ATOM 815 C CA . ASP A 1 108 ? 0.977 -0.865 -13.691 1.00 67.88 108 ASP A CA 1
ATOM 816 C C . ASP A 1 108 ? 0.382 -1.965 -12.795 1.00 67.88 108 ASP A C 1
ATOM 818 O O . ASP A 1 108 ? 0.963 -2.430 -11.815 1.00 67.88 108 ASP A O 1
ATOM 822 N N . TYR A 1 109 ? -0.870 -2.327 -13.057 1.00 70.19 109 TYR A N 1
ATOM 823 C CA . TYR A 1 109 ? -1.617 -3.261 -12.211 1.00 70.19 109 TYR A CA 1
ATOM 824 C C . TYR A 1 109 ? -1.497 -4.718 -12.691 1.00 70.19 109 TYR A C 1
ATOM 826 O O . TYR A 1 109 ? -2.451 -5.484 -12.541 1.00 70.19 109 TYR A O 1
ATOM 834 N N . ASP A 1 110 ? -0.370 -5.103 -13.301 1.00 71.00 110 ASP A N 1
ATOM 835 C CA . ASP A 1 110 ? -0.166 -6.429 -13.911 1.00 71.00 110 ASP A CA 1
ATOM 836 C C . ASP A 1 110 ? 0.467 -7.477 -12.965 1.00 71.00 110 ASP A C 1
ATOM 838 O O . ASP A 1 110 ? 0.562 -8.660 -13.303 1.00 71.00 110 ASP A O 1
ATOM 842 N N . GLY A 1 111 ? 0.839 -7.059 -11.751 1.00 70.62 111 GLY A N 1
ATOM 843 C CA . GLY A 1 111 ? 1.527 -7.899 -10.765 1.00 70.62 111 GLY A CA 1
ATOM 844 C C . GLY A 1 111 ? 2.491 -7.152 -9.844 1.00 70.62 111 GLY A C 1
ATOM 845 O O . GLY A 1 111 ? 3.244 -7.790 -9.103 1.00 70.62 111 GLY A O 1
ATOM 846 N N . ASP A 1 112 ? 2.479 -5.820 -9.873 1.00 81.81 112 ASP A N 1
ATOM 847 C CA . ASP A 1 112 ? 3.389 -4.998 -9.093 1.00 81.81 112 ASP A CA 1
ATOM 848 C C . ASP A 1 112 ? 3.264 -5.211 -7.582 1.00 81.81 112 ASP A C 1
ATOM 850 O O . ASP A 1 112 ? 2.182 -5.180 -6.987 1.00 81.81 112 ASP A O 1
ATOM 854 N N . MET A 1 113 ? 4.420 -5.393 -6.943 1.00 83.00 113 MET A N 1
ATOM 855 C CA . MET A 1 113 ? 4.533 -5.544 -5.498 1.00 83.00 113 MET A CA 1
ATOM 856 C C . MET A 1 113 ? 4.919 -4.213 -4.865 1.00 83.00 113 MET A C 1
ATOM 858 O O . MET A 1 113 ? 5.989 -3.658 -5.129 1.00 83.00 113 MET A O 1
ATOM 862 N N . TYR A 1 114 ? 4.068 -3.742 -3.963 1.00 85.75 114 TYR A N 1
ATOM 863 C CA . TYR A 1 114 ? 4.270 -2.518 -3.209 1.00 85.75 114 TYR A CA 1
ATOM 864 C C . TYR A 1 114 ? 4.670 -2.856 -1.783 1.00 85.75 114 TYR A C 1
ATOM 866 O O . TYR A 1 114 ? 4.044 -3.671 -1.104 1.00 85.75 114 TYR A O 1
ATOM 874 N N . TRP A 1 115 ? 5.722 -2.207 -1.316 1.00 86.06 115 TRP A N 1
ATOM 875 C CA . TRP A 1 115 ? 6.080 -2.188 0.085 1.00 86.06 115 TRP A CA 1
ATOM 876 C C . TRP A 1 115 ? 5.227 -1.140 0.802 1.00 86.06 115 TRP A C 1
ATOM 878 O O . TRP A 1 115 ? 5.192 0.024 0.401 1.00 86.06 115 TRP A O 1
ATOM 888 N N . VAL A 1 116 ? 4.538 -1.559 1.858 1.00 87.44 116 VAL A N 1
ATOM 889 C CA . VAL A 1 116 ? 3.644 -0.728 2.665 1.00 87.44 116 VAL A CA 1
ATOM 890 C C . VAL A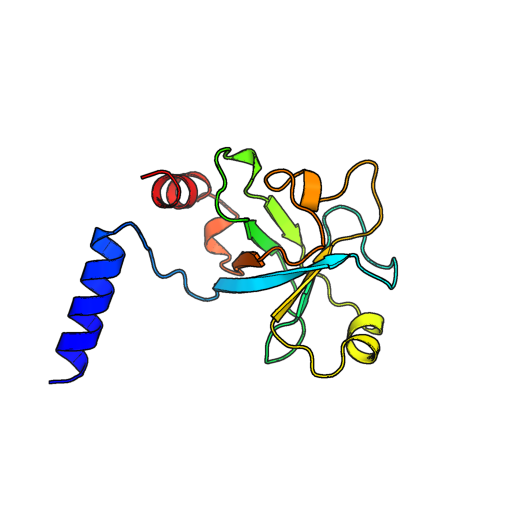 1 116 ? 4.108 -0.750 4.111 1.00 87.44 116 VAL A C 1
ATOM 892 O O . VAL A 1 116 ? 4.292 -1.823 4.679 1.00 87.44 116 VAL A O 1
ATOM 895 N N . SER A 1 117 ? 4.245 0.419 4.730 1.00 86.19 117 SER A N 1
ATOM 896 C CA . SER A 1 117 ? 4.578 0.562 6.151 1.00 86.19 117 SER A CA 1
ATOM 897 C C . SER A 1 117 ? 3.551 1.411 6.878 1.00 86.19 117 SER A C 1
ATOM 899 O O . SER A 1 117 ? 3.210 2.513 6.446 1.00 86.19 117 SER A O 1
ATOM 901 N N . LYS A 1 118 ? 3.080 0.897 8.017 1.00 80.25 118 LYS A N 1
ATOM 902 C CA . LYS A 1 118 ? 2.174 1.607 8.934 1.00 80.25 118 LYS A CA 1
ATOM 903 C C . LYS A 1 118 ? 2.937 2.457 9.959 1.00 80.25 118 LYS A C 1
ATOM 905 O O . LYS A 1 118 ? 2.337 3.062 10.845 1.00 80.25 118 LYS A O 1
ATOM 910 N N . ASN A 1 119 ? 4.265 2.464 9.897 1.00 68.62 119 ASN A N 1
ATOM 911 C CA . ASN A 1 119 ? 5.080 2.978 10.982 1.00 68.62 119 ASN A CA 1
ATOM 912 C C . ASN A 1 119 ? 4.943 4.510 11.104 1.00 68.62 119 ASN A C 1
ATOM 914 O O . ASN A 1 119 ? 5.438 5.271 10.269 1.00 68.62 119 ASN A O 1
ATOM 918 N N . ALA A 1 120 ? 4.241 4.960 12.149 1.00 52.16 120 ALA A N 1
ATOM 919 C CA . ALA A 1 120 ? 3.838 6.355 12.348 1.00 52.16 120 ALA A CA 1
ATOM 920 C C . ALA A 1 120 ? 5.028 7.319 12.520 1.00 52.16 120 ALA A C 1
ATOM 922 O O . ALA A 1 120 ? 4.913 8.506 12.213 1.00 52.16 120 ALA A O 1
ATOM 923 N N . GLU A 1 121 ? 6.189 6.814 12.946 1.00 49.59 121 GLU A N 1
ATOM 924 C CA . GLU A 1 121 ? 7.412 7.610 13.117 1.00 49.59 121 GLU A CA 1
ATOM 925 C C . GLU A 1 121 ? 8.045 8.048 11.783 1.00 49.59 121 GLU A C 1
ATOM 927 O O . GLU A 1 121 ? 8.838 8.992 11.744 1.00 49.59 121 GLU A O 1
ATOM 932 N N . GLN A 1 122 ? 7.681 7.413 10.664 1.00 48.47 122 GLN A N 1
ATOM 933 C CA . GLN A 1 122 ? 8.223 7.757 9.343 1.00 48.47 122 GLN A CA 1
ATOM 934 C C . GLN A 1 122 ? 7.511 8.958 8.701 1.00 48.47 122 GLN A C 1
ATOM 936 O O . GLN A 1 122 ? 8.121 9.667 7.900 1.00 48.47 122 GLN A O 1
ATOM 941 N N . GLY A 1 123 ? 6.265 9.243 9.101 1.00 41.28 123 GLY A N 1
ATOM 942 C CA . GLY A 1 123 ? 5.415 10.265 8.480 1.00 41.28 123 GLY A CA 1
ATOM 943 C C . GLY A 1 123 ? 5.668 11.715 8.914 1.00 41.28 123 GLY A C 1
ATOM 944 O O . GLY A 1 123 ? 5.277 12.625 8.192 1.00 41.28 123 GLY A O 1
ATOM 945 N N . TYR A 1 124 ? 6.333 11.959 10.052 1.00 38.69 124 TYR A N 1
ATOM 946 C CA . TYR A 1 124 ? 6.429 13.308 10.649 1.00 38.69 124 TYR A CA 1
ATOM 947 C C . TYR A 1 124 ? 7.846 13.900 10.758 1.00 38.69 124 TYR A C 1
ATOM 949 O O . TYR A 1 124 ? 8.019 14.982 11.313 1.00 38.69 124 TYR A O 1
ATOM 957 N N . GLY A 1 125 ? 8.868 13.256 10.190 1.00 37.47 125 GLY A N 1
ATOM 958 C CA . GLY A 1 125 ? 10.228 13.825 10.201 1.00 37.47 125 GLY A CA 1
ATOM 959 C C . GLY A 1 125 ? 11.349 12.937 9.666 1.00 37.47 125 GLY A C 1
ATOM 960 O O . GLY A 1 125 ? 12.517 13.297 9.782 1.00 37.47 125 GLY A O 1
ATOM 961 N N . CYS A 1 126 ? 11.024 11.776 9.087 1.00 40.91 126 CYS A N 1
ATOM 962 C CA . CYS A 1 126 ? 12.006 10.740 8.773 1.00 40.91 126 CYS A CA 1
ATOM 963 C C . CYS A 1 126 ? 12.009 10.307 7.299 1.00 40.91 126 CYS A C 1
ATOM 965 O O . CYS A 1 126 ? 12.502 9.226 6.985 1.00 40.91 126 CYS A O 1
ATOM 967 N N . GLY A 1 127 ? 11.531 11.153 6.376 1.00 40.91 127 GLY A N 1
ATOM 968 C CA . GLY A 1 127 ? 11.7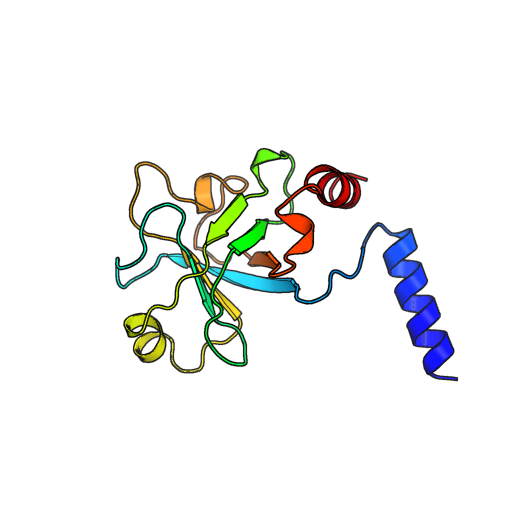27 10.914 4.938 1.00 40.91 127 GLY A CA 1
ATOM 969 C C . GLY A 1 127 ? 13.210 10.677 4.607 1.00 40.91 127 GLY A C 1
ATOM 970 O O . GLY A 1 127 ? 13.552 9.748 3.883 1.00 40.91 127 GLY A O 1
ATOM 971 N N . CYS A 1 128 ? 14.115 11.416 5.260 1.00 38.47 128 CYS A N 1
ATOM 972 C CA . CYS A 1 128 ? 15.557 11.329 5.020 1.00 38.47 128 CYS A CA 1
ATOM 973 C C . CYS A 1 128 ? 16.235 10.023 5.480 1.00 38.47 128 CYS A C 1
ATOM 975 O O . CYS A 1 128 ? 17.248 9.659 4.890 1.00 38.47 128 CYS A O 1
ATOM 977 N N . ARG A 1 129 ? 15.738 9.294 6.499 1.00 42.03 129 ARG A N 1
ATOM 978 C CA . ARG A 1 129 ? 16.395 8.029 6.921 1.00 42.03 129 ARG A CA 1
ATOM 979 C C . ARG A 1 129 ? 15.941 6.822 6.109 1.00 42.03 129 ARG A C 1
ATOM 981 O O . ARG A 1 129 ? 16.731 5.901 5.929 1.00 42.03 129 ARG A O 1
ATOM 988 N N . PHE A 1 130 ? 14.709 6.839 5.600 1.00 46.97 130 PHE A N 1
ATOM 989 C CA . PHE A 1 130 ? 14.214 5.785 4.715 1.00 46.97 130 PHE A CA 1
ATOM 990 C C . PHE A 1 130 ? 14.864 5.873 3.329 1.00 46.97 130 PHE A C 1
ATOM 992 O O . PHE A 1 130 ? 15.352 4.876 2.801 1.00 46.97 130 PHE A O 1
ATOM 999 N N . LEU A 1 131 ? 14.978 7.098 2.802 1.00 44.00 131 LEU A N 1
ATOM 1000 C CA . LEU A 1 131 ? 15.715 7.397 1.573 1.00 44.00 131 LEU A CA 1
ATOM 1001 C C . LEU A 1 131 ? 17.194 6.999 1.663 1.00 44.00 131 LEU A C 1
ATOM 1003 O O . LEU A 1 131 ? 17.733 6.439 0.719 1.00 44.00 131 LEU A O 1
ATOM 1007 N N . ALA A 1 132 ? 17.844 7.192 2.811 1.00 42.06 132 ALA A N 1
ATOM 1008 C CA . ALA A 1 132 ? 19.226 6.750 2.990 1.00 42.06 132 ALA A CA 1
ATOM 1009 C C . ALA A 1 132 ? 19.403 5.213 2.979 1.00 42.06 132 ALA A C 1
ATOM 1011 O O . ALA A 1 132 ? 20.501 4.751 2.695 1.00 42.06 132 ALA A O 1
ATOM 1012 N N . CYS A 1 133 ? 18.360 4.421 3.279 1.00 46.22 133 CYS A N 1
ATOM 1013 C CA . CYS A 1 133 ? 18.433 2.949 3.274 1.00 46.22 133 CYS A CA 1
ATOM 1014 C C . CYS A 1 133 ? 18.105 2.312 1.917 1.00 46.22 133 CYS A C 1
ATOM 1016 O O . CYS A 1 133 ? 18.572 1.213 1.644 1.00 46.22 133 CYS A O 1
ATOM 1018 N N . LEU A 1 134 ? 17.289 2.960 1.080 1.00 43.03 134 LEU A N 1
ATOM 1019 C CA . LEU A 1 134 ? 16.948 2.438 -0.252 1.00 43.03 134 LEU A CA 1
ATOM 1020 C C . LEU A 1 134 ? 18.011 2.766 -1.313 1.00 43.03 134 LEU A C 1
ATOM 1022 O O . LEU A 1 134 ? 18.112 2.056 -2.307 1.00 43.03 134 LEU A O 1
ATOM 1026 N N . TYR A 1 135 ? 18.800 3.821 -1.091 1.00 39.00 135 TYR A N 1
ATOM 1027 C CA . TYR A 1 135 ? 19.776 4.359 -2.049 1.00 39.00 135 TYR A CA 1
ATOM 1028 C C . TYR A 1 135 ? 21.242 4.227 -1.596 1.00 39.00 135 TYR A C 1
ATOM 1030 O O . TYR A 1 135 ? 22.115 4.868 -2.184 1.00 39.00 135 TYR A O 1
ATOM 1038 N N . GLY A 1 136 ? 21.506 3.452 -0.537 1.00 32.34 136 GLY A N 1
ATOM 1039 C CA . GLY A 1 136 ? 22.836 3.234 0.049 1.00 32.34 136 GLY A CA 1
ATOM 1040 C C . GLY A 1 136 ? 23.419 1.868 -0.276 1.00 32.34 136 GLY A C 1
ATOM 1041 O O . GLY A 1 136 ? 22.701 0.868 -0.060 1.00 32.34 136 GLY A O 1
#

Mean predicted aligned error: 11.04 Å

Foldseek 3Di:
DVVVVVVVVQVVCVVVLNDDAPQKDKAAEAADPVLPDDVLEKWWAAQVGTDFAWKWKAFPPDPDLQLIDTGTHDDDPVCCVVCPRDHGHMHWRPDDPDTNQCSNRHHDNPTTIMMMHPDPVCPPPNSPVVVVSSVD

InterPro domains:
  IPR007855 RNA-dependent RNA polymerase [PTHR23079] (9-117)
  IPR057596 RDRP, core domain [PF05183] (3-119)

Organism: Opuntia streptacantha (NCBI:txid393608)